Protein AF-A0A0R1WQQ3-F1 (afdb_monomer)

Nearest PDB structures (foldseek):
  3f4m-assembly1_A  TM=4.334E-01  e=6.818E+00  Homo sapiens

Sequence (126 aa):
MQAAFLTNIWILGILTIMFGNTTVDLNLFWRIIGISVLFAVTFGLIYPYVWNYGTWMAPINIMVTTVANILCGFGAVYLLSKLMFNLIRPYWWEIILADLILHVLMFYIYRNYENKQLVKKLNQLK

Secondary structure (DSSP, 8-state):
-HHHHHHHHHHHHHHHHHHTT----HHHHHHHHHHHHHHHHIIIIIHHIIIII--S-HHHHHHHHHHHHHHHHHHHHHHH-HHHHHHHGGGHHHHHHHHHHHHHHHHHHHHHHHHHHHHHHHHH--

Radius of gyration: 18.42 Å; Cα contacts (8 Å, |Δi|>4): 78; chains: 1; bounding box: 46×24×57 Å

pLDDT: mean 92.85, std 5.53, range [55.84, 97.5]

Solvent-accessible surface area (backbone atoms only — not comparable to full-atom values): 6862 Å² total; per-residue (Å²): 102,69,51,22,54,53,43,44,53,52,52,52,50,52,48,41,74,74,52,58,90,60,90,74,64,73,66,54,54,57,29,48,51,52,36,14,50,42,46,17,45,41,65,58,42,50,46,53,40,46,74,76,69,45,85,67,58,68,71,57,44,46,53,52,51,44,52,49,48,51,51,39,51,54,51,35,39,44,52,72,33,60,68,58,32,65,68,49,53,84,48,48,65,60,51,51,51,54,48,47,53,49,50,54,52,52,48,55,54,51,53,54,52,52,51,53,53,50,53,53,54,57,62,72,76,107

Foldseek 3Di:
DVQLVVQLVVVVVVCCVVPPPDDDDPLLVVLSSVLSVLRCCLVVPLLCCLPPVNPDDLVVSLVSSLVSVLCSVLSSCVSNDPVVSVVCVVVSVVSSVVSSVVSVVVVVVVVVVVVVVVVVVVVVVD

Mean predicted aligned error: 4.61 Å

Structure (mmCIF, N/CA/C/O backbone):
data_AF-A0A0R1WQQ3-F1
#
_entry.id   AF-A0A0R1WQQ3-F1
#
loop_
_atom_site.group_PDB
_atom_site.id
_atom_site.type_symbol
_atom_site.label_atom_id
_atom_site.label_alt_id
_atom_site.label_comp_id
_atom_site.label_asym_id
_atom_site.label_entity_id
_atom_site.label_seq_id
_atom_site.pdbx_PDB_ins_code
_atom_site.Cartn_x
_atom_site.Cartn_y
_atom_site.Cartn_z
_atom_site.occupancy
_atom_site.B_iso_or_equiv
_atom_site.auth_seq_id
_atom_site.auth_comp_id
_atom_site.auth_asym_id
_atom_site.auth_atom_id
_atom_site.pdbx_PDB_model_num
ATOM 1 N N . MET A 1 1 ? 2.931 13.048 6.417 1.00 60.31 1 MET A N 1
ATOM 2 C CA . MET A 1 1 ? 4.378 13.168 6.106 1.00 60.31 1 MET A CA 1
ATOM 3 C C . MET A 1 1 ? 5.189 11.941 6.515 1.00 60.31 1 MET A C 1
ATOM 5 O O . MET A 1 1 ? 5.938 11.459 5.680 1.00 60.31 1 MET A O 1
ATOM 9 N N . GLN A 1 2 ? 5.022 11.393 7.728 1.00 84.62 2 GLN A N 1
ATOM 10 C CA . GLN A 1 2 ? 5.759 10.188 8.160 1.00 84.62 2 GLN A CA 1
ATOM 11 C C . GLN A 1 2 ? 5.557 8.981 7.224 1.00 84.62 2 GLN A C 1
ATOM 13 O O . GLN A 1 2 ? 6.531 8.339 6.851 1.00 84.62 2 GLN A O 1
ATOM 18 N N . ALA A 1 3 ? 4.321 8.734 6.768 1.00 83.56 3 ALA A N 1
ATOM 19 C CA . ALA A 1 3 ? 4.024 7.655 5.822 1.00 83.56 3 ALA A CA 1
ATOM 20 C C . ALA A 1 3 ? 4.821 7.773 4.506 1.00 83.56 3 ALA A C 1
ATOM 22 O O . ALA A 1 3 ? 5.464 6.812 4.116 1.00 83.56 3 ALA A O 1
ATOM 23 N N . ALA A 1 4 ? 4.877 8.957 3.877 1.00 83.94 4 ALA A N 1
ATOM 24 C CA . ALA A 1 4 ? 5.682 9.174 2.663 1.00 83.94 4 ALA A CA 1
ATOM 25 C C . ALA A 1 4 ? 7.170 8.884 2.894 1.00 83.94 4 ALA A C 1
ATOM 27 O O . ALA A 1 4 ? 7.824 8.272 2.056 1.00 83.94 4 ALA A O 1
ATOM 28 N N . PHE A 1 5 ? 7.713 9.338 4.024 1.00 88.00 5 PHE A N 1
ATOM 29 C CA . PHE A 1 5 ? 9.120 9.124 4.345 1.00 88.00 5 PHE A CA 1
ATOM 30 C C . PHE A 1 5 ? 9.442 7.635 4.529 1.00 88.00 5 PHE A C 1
ATOM 32 O O . PHE A 1 5 ? 10.398 7.136 3.938 1.00 88.00 5 PHE A O 1
ATOM 39 N N . LEU A 1 6 ? 8.602 6.913 5.276 1.00 91.31 6 LEU A N 1
ATOM 40 C CA . LEU A 1 6 ? 8.730 5.465 5.454 1.00 91.31 6 LEU A CA 1
ATOM 41 C C . LEU A 1 6 ? 8.596 4.717 4.123 1.00 91.31 6 LEU A C 1
ATOM 43 O O . LEU A 1 6 ? 9.393 3.825 3.848 1.00 91.31 6 LEU A O 1
ATOM 47 N N . THR A 1 7 ? 7.647 5.112 3.271 1.00 89.62 7 THR A N 1
ATOM 48 C CA . THR A 1 7 ? 7.482 4.529 1.933 1.00 89.62 7 THR A CA 1
ATOM 49 C C . THR A 1 7 ? 8.715 4.758 1.058 1.00 89.62 7 THR A C 1
ATOM 51 O O . THR A 1 7 ? 9.168 3.818 0.409 1.00 89.62 7 THR A O 1
ATOM 54 N N . ASN A 1 8 ? 9.313 5.954 1.082 1.00 89.56 8 ASN A N 1
ATOM 55 C CA . ASN A 1 8 ? 10.563 6.227 0.366 1.00 89.56 8 ASN A CA 1
ATOM 56 C C . ASN A 1 8 ? 11.691 5.297 0.826 1.00 89.56 8 ASN A C 1
ATOM 58 O O . ASN A 1 8 ? 12.335 4.669 -0.012 1.00 89.56 8 ASN A O 1
ATOM 62 N N . ILE A 1 9 ? 11.913 5.181 2.142 1.00 92.31 9 ILE A N 1
ATOM 63 C CA . ILE A 1 9 ? 12.946 4.290 2.696 1.00 92.31 9 ILE A CA 1
ATOM 64 C C . ILE A 1 9 ? 12.688 2.845 2.272 1.00 92.31 9 ILE A C 1
ATOM 66 O O . ILE A 1 9 ? 13.604 2.159 1.825 1.00 92.31 9 ILE A O 1
ATOM 70 N N . TRP A 1 10 ? 11.440 2.393 2.380 1.00 92.50 10 TRP A N 1
ATOM 71 C CA . TRP A 1 10 ? 11.048 1.032 2.036 1.00 92.50 10 TRP A CA 1
ATOM 72 C C . TRP A 1 10 ? 11.319 0.702 0.565 1.00 92.50 10 TRP A C 1
ATOM 74 O O . TRP A 1 10 ? 11.963 -0.303 0.263 1.00 92.50 10 TRP A O 1
ATOM 84 N N . ILE A 1 11 ? 10.885 1.569 -0.354 1.00 90.69 11 ILE A N 1
ATOM 85 C CA . ILE A 1 11 ? 11.072 1.356 -1.795 1.00 90.69 11 ILE A CA 1
ATOM 86 C C . ILE A 1 11 ? 12.555 1.404 -2.158 1.00 90.69 11 ILE A C 1
ATOM 88 O O . ILE A 1 11 ? 13.027 0.526 -2.877 1.00 90.69 11 ILE A O 1
ATOM 92 N N . LEU A 1 12 ? 13.304 2.383 -1.641 1.00 91.69 12 LEU A N 1
ATOM 93 C CA . LEU A 1 12 ? 14.748 2.459 -1.873 1.00 91.69 12 LEU A CA 1
ATOM 94 C C . LEU A 1 12 ? 15.467 1.214 -1.340 1.00 91.69 12 LEU A C 1
ATOM 96 O O . LEU A 1 12 ? 16.345 0.687 -2.022 1.00 91.69 12 LEU A O 1
ATOM 100 N N . GLY A 1 13 ? 15.062 0.701 -0.175 1.00 91.69 13 GLY A N 1
ATOM 101 C CA . GLY A 1 13 ? 15.585 -0.540 0.395 1.00 91.69 13 GLY A CA 1
ATOM 102 C C . GLY A 1 13 ? 15.368 -1.744 -0.522 1.00 91.69 13 GLY A C 1
ATOM 103 O O . GLY A 1 13 ? 16.324 -2.448 -0.842 1.00 91.69 13 GLY A O 1
ATOM 104 N N . ILE A 1 14 ? 14.140 -1.939 -1.017 1.00 90.75 14 ILE A N 1
ATOM 105 C CA . ILE A 1 14 ? 13.827 -3.016 -1.973 1.00 90.75 14 ILE A CA 1
ATOM 106 C C . ILE A 1 14 ? 14.660 -2.874 -3.249 1.00 90.75 14 ILE A C 1
ATOM 108 O O . ILE A 1 14 ? 15.254 -3.850 -3.704 1.00 90.75 14 ILE A O 1
ATOM 112 N N . LEU A 1 15 ? 14.724 -1.669 -3.822 1.00 90.38 15 LEU A N 1
ATOM 113 C CA . LEU A 1 15 ? 15.476 -1.430 -5.054 1.00 90.38 15 LEU A CA 1
ATOM 114 C C . LEU A 1 15 ? 16.972 -1.690 -4.863 1.00 90.38 15 LEU A C 1
ATOM 116 O O . LEU A 1 15 ? 17.598 -2.284 -5.735 1.00 90.38 15 LEU A O 1
ATOM 120 N N . THR A 1 16 ? 17.524 -1.319 -3.709 1.00 91.50 16 THR A N 1
ATOM 121 C CA . THR A 1 16 ? 18.931 -1.570 -3.372 1.00 91.50 16 THR A CA 1
ATOM 122 C C . THR A 1 16 ? 19.213 -3.069 -3.274 1.00 91.50 16 THR A C 1
ATOM 124 O O . THR A 1 16 ? 20.196 -3.543 -3.833 1.00 91.50 16 THR A O 1
ATOM 127 N N . ILE A 1 17 ? 18.332 -3.838 -2.626 1.00 93.06 17 ILE A N 1
ATOM 128 C CA . ILE A 1 17 ? 18.475 -5.299 -2.516 1.00 93.06 17 ILE A CA 1
ATOM 129 C C . ILE A 1 17 ? 18.351 -5.974 -3.890 1.00 93.06 17 ILE A C 1
ATOM 131 O O . ILE A 1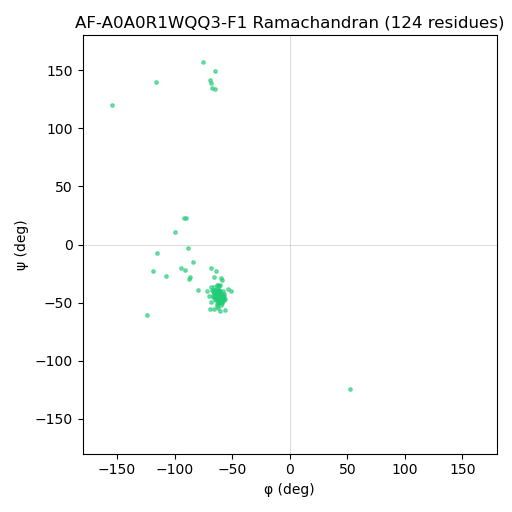 17 ? 19.085 -6.914 -4.183 1.00 93.06 17 ILE A O 1
ATOM 135 N N . MET A 1 18 ? 17.429 -5.505 -4.733 1.00 88.25 18 MET A N 1
ATOM 136 C CA . MET A 1 18 ? 17.129 -6.133 -6.024 1.00 88.25 18 MET A CA 1
ATOM 137 C C . MET A 1 18 ? 18.138 -5.785 -7.122 1.00 88.25 18 MET A C 1
ATOM 139 O O . MET A 1 18 ? 18.461 -6.642 -7.941 1.00 88.25 18 MET A O 1
ATOM 143 N N . PHE A 1 19 ? 18.610 -4.537 -7.164 1.00 85.94 19 PHE A N 1
ATOM 144 C CA . PHE A 1 19 ? 19.414 -4.005 -8.271 1.00 85.94 19 PHE A CA 1
ATOM 145 C C . PHE A 1 19 ? 20.844 -3.625 -7.868 1.00 85.94 19 PHE A C 1
ATOM 147 O O . PHE A 1 19 ? 21.656 -3.321 -8.746 1.00 85.94 19 PHE A O 1
ATOM 154 N N . GLY A 1 20 ? 21.182 -3.656 -6.575 1.00 85.81 20 GLY A N 1
ATOM 155 C CA . GLY A 1 20 ? 22.529 -3.382 -6.076 1.00 85.81 20 GLY A CA 1
ATOM 156 C C . GLY A 1 20 ? 23.085 -2.049 -6.583 1.00 85.81 20 GLY A C 1
ATOM 157 O O . GLY A 1 20 ? 22.455 -1.006 -6.435 1.00 85.81 20 GLY A O 1
ATOM 158 N N . ASN A 1 21 ? 24.255 -2.099 -7.226 1.00 84.56 21 ASN A N 1
ATOM 159 C CA . ASN A 1 21 ? 24.989 -0.925 -7.719 1.00 84.56 21 ASN A CA 1
ATOM 160 C C . ASN A 1 21 ? 24.620 -0.509 -9.156 1.00 84.56 21 ASN A C 1
ATOM 162 O O . ASN A 1 21 ? 25.423 0.120 -9.847 1.00 84.56 21 ASN A O 1
ATOM 166 N N . THR A 1 22 ? 23.435 -0.880 -9.642 1.00 86.56 22 THR A N 1
ATOM 167 C CA . THR A 1 22 ? 22.996 -0.501 -10.992 1.00 86.56 22 THR A CA 1
ATOM 168 C C . THR A 1 22 ? 22.731 1.005 -11.069 1.00 86.56 22 THR A C 1
ATOM 170 O O . THR A 1 22 ? 22.146 1.595 -10.160 1.00 86.56 22 THR A O 1
ATOM 173 N N . THR A 1 23 ? 23.142 1.645 -12.166 1.00 86.44 23 THR A N 1
ATOM 174 C CA . THR A 1 23 ? 22.853 3.061 -12.408 1.00 86.44 23 THR A CA 1
ATOM 175 C C . THR A 1 23 ? 21.355 3.271 -12.629 1.00 86.44 23 THR A C 1
ATOM 177 O O . THR A 1 23 ? 20.701 2.523 -13.355 1.00 86.44 23 THR A O 1
ATOM 180 N N . VAL A 1 24 ? 20.797 4.299 -11.990 1.00 85.06 24 VAL A N 1
ATOM 181 C CA . VAL A 1 24 ? 19.364 4.614 -12.050 1.00 85.06 24 VAL A CA 1
ATOM 182 C C . VAL A 1 24 ? 19.129 5.964 -12.712 1.00 85.06 24 VAL A C 1
ATOM 184 O O . VAL A 1 24 ? 19.858 6.925 -12.474 1.00 85.06 24 VAL A O 1
ATOM 187 N N . ASP A 1 25 ? 18.087 6.035 -13.537 1.00 89.12 25 ASP A N 1
ATOM 188 C CA . ASP A 1 25 ? 17.629 7.285 -14.140 1.00 89.12 25 ASP A CA 1
ATOM 189 C C . ASP A 1 25 ? 17.02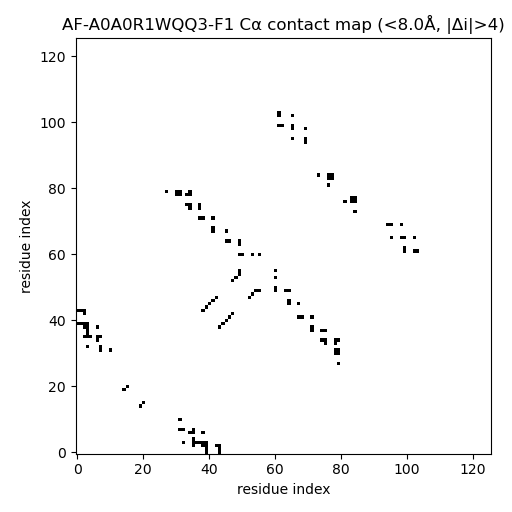2 8.212 -13.074 1.00 89.12 25 ASP A C 1
ATOM 191 O O . ASP A 1 25 ? 16.283 7.766 -12.192 1.00 89.12 25 ASP A O 1
ATOM 195 N N . LEU A 1 26 ? 17.265 9.519 -13.186 1.00 89.44 26 LEU A N 1
ATOM 196 C CA . LEU A 1 26 ? 16.721 10.514 -12.262 1.00 89.44 26 LEU A CA 1
ATOM 197 C C . LEU A 1 26 ? 15.185 10.519 -12.249 1.00 89.44 26 LEU A C 1
ATOM 199 O O . LEU A 1 26 ? 14.578 10.776 -11.207 1.00 89.44 26 LEU A O 1
ATOM 203 N N . ASN A 1 27 ? 14.534 10.157 -13.361 1.00 92.56 27 ASN A N 1
ATOM 204 C CA . ASN A 1 27 ? 13.072 10.038 -13.391 1.00 92.56 27 ASN A CA 1
ATOM 205 C C . ASN A 1 27 ? 12.536 8.941 -12.463 1.00 92.56 27 ASN A C 1
ATOM 207 O O . ASN A 1 27 ? 11.371 9.008 -12.057 1.00 92.56 27 ASN A O 1
ATOM 211 N N . LEU A 1 28 ? 13.350 7.943 -12.102 1.00 91.25 28 LEU A N 1
ATOM 212 C CA . LEU A 1 28 ? 12.955 6.937 -11.119 1.00 91.25 28 LEU A CA 1
ATOM 213 C C . LEU A 1 28 ? 12.669 7.590 -9.763 1.00 91.25 28 LEU A C 1
ATOM 215 O O . LEU A 1 28 ? 11.671 7.253 -9.131 1.00 91.25 28 LEU A O 1
ATOM 219 N N . PHE A 1 29 ? 13.468 8.574 -9.347 1.00 91.50 29 PHE A N 1
ATOM 220 C CA . PHE A 1 29 ? 13.243 9.281 -8.085 1.00 91.50 29 PHE A CA 1
ATOM 221 C C . PHE A 1 29 ? 11.919 10.044 -8.089 1.00 91.50 29 PHE A C 1
ATOM 223 O O . PHE A 1 29 ? 11.171 9.962 -7.118 1.00 91.50 29 PHE A O 1
ATOM 230 N N . TRP A 1 30 ? 11.565 10.707 -9.195 1.00 94.94 30 TRP A N 1
ATOM 231 C CA . TRP A 1 30 ? 10.259 11.365 -9.326 1.00 94.94 30 TRP A CA 1
ATOM 232 C C . TRP A 1 30 ? 9.093 10.381 -9.232 1.00 94.94 30 TRP A C 1
ATOM 234 O O . TRP A 1 30 ? 8.086 10.672 -8.584 1.00 94.94 30 TRP A O 1
ATOM 244 N N . ARG A 1 31 ? 9.239 9.186 -9.817 1.00 95.38 31 ARG A N 1
ATOM 245 C CA . ARG A 1 31 ? 8.242 8.113 -9.689 1.00 95.38 31 ARG A CA 1
ATOM 246 C C . ARG A 1 31 ? 8.122 7.637 -8.242 1.00 95.38 31 ARG A C 1
ATOM 248 O O . ARG A 1 31 ? 7.003 7.524 -7.753 1.00 95.38 31 ARG A O 1
ATOM 255 N N . ILE A 1 32 ? 9.241 7.424 -7.547 1.00 94.81 32 ILE A N 1
ATOM 256 C CA . ILE A 1 32 ? 9.263 7.018 -6.131 1.00 94.81 32 ILE A CA 1
ATOM 257 C C . ILE A 1 32 ? 8.611 8.084 -5.241 1.00 94.81 32 ILE A C 1
ATOM 259 O O . ILE A 1 32 ? 7.768 7.749 -4.413 1.00 94.81 32 ILE A O 1
ATOM 263 N N . ILE A 1 33 ? 8.916 9.367 -5.457 1.00 94.88 33 ILE A N 1
ATOM 264 C CA . ILE A 1 33 ? 8.253 10.477 -4.756 1.00 94.88 33 ILE A CA 1
ATOM 265 C C . ILE A 1 33 ? 6.739 10.429 -4.995 1.00 94.88 33 ILE A C 1
ATOM 267 O O . ILE A 1 33 ? 5.972 10.527 -4.038 1.00 94.88 33 ILE A O 1
ATOM 271 N N . GLY A 1 34 ? 6.301 10.222 -6.241 1.00 96.00 34 GLY A N 1
ATOM 272 C CA . GLY A 1 34 ? 4.884 10.065 -6.572 1.00 96.00 34 GLY A CA 1
ATOM 273 C C . GLY A 1 34 ? 4.221 8.909 -5.816 1.00 96.00 34 GLY A C 1
ATOM 274 O O . GLY A 1 34 ? 3.143 9.086 -5.249 1.00 96.00 34 GLY A O 1
ATOM 275 N N . ILE A 1 35 ? 4.887 7.753 -5.729 1.00 96.62 35 ILE A N 1
ATOM 276 C CA . ILE A 1 35 ? 4.406 6.604 -4.946 1.00 96.62 35 ILE A CA 1
ATOM 277 C C . ILE A 1 35 ? 4.287 6.976 -3.464 1.00 96.62 35 ILE A C 1
ATOM 279 O O . ILE A 1 35 ? 3.258 6.731 -2.836 1.00 96.62 35 ILE A O 1
ATOM 283 N N . SER A 1 36 ? 5.303 7.619 -2.902 1.00 95.69 36 SER A N 1
ATOM 284 C CA . SER A 1 36 ? 5.305 8.029 -1.498 1.00 95.69 36 SER A CA 1
ATOM 285 C C . SER A 1 36 ? 4.209 9.042 -1.174 1.00 95.69 36 SER A C 1
ATOM 287 O O . SER A 1 36 ? 3.612 8.977 -0.098 1.00 95.69 36 SER A O 1
ATOM 289 N N . VAL A 1 37 ? 3.881 9.939 -2.108 1.00 95.88 37 VAL A N 1
ATOM 290 C CA . VAL A 1 37 ? 2.722 10.835 -1.985 1.00 95.88 37 VAL A CA 1
ATOM 291 C C . VAL A 1 37 ? 1.412 10.043 -1.996 1.00 95.88 37 VAL A C 1
ATOM 293 O O . VAL A 1 37 ? 0.580 10.279 -1.121 1.00 95.88 37 VAL A O 1
ATOM 296 N N . LEU A 1 38 ? 1.237 9.071 -2.903 1.00 96.88 38 LEU A N 1
ATOM 297 C CA . LEU A 1 38 ? 0.043 8.209 -2.924 1.00 96.88 38 LEU A CA 1
ATOM 298 C C . LEU A 1 38 ? -0.158 7.482 -1.587 1.00 96.88 38 LEU A C 1
ATOM 300 O O . LEU A 1 38 ? -1.260 7.497 -1.032 1.00 96.88 38 LEU A O 1
ATOM 304 N N . PHE A 1 39 ? 0.911 6.912 -1.029 1.00 96.00 39 PHE A N 1
ATOM 305 C CA . PHE A 1 39 ? 0.864 6.251 0.276 1.00 96.00 39 PHE A CA 1
ATOM 306 C C . PHE A 1 39 ? 0.571 7.237 1.409 1.00 96.00 39 PHE A C 1
ATOM 308 O O . PHE A 1 39 ? -0.229 6.938 2.295 1.00 96.00 39 PHE A O 1
ATOM 315 N N . ALA A 1 40 ? 1.168 8.430 1.391 1.00 95.56 40 ALA A N 1
ATOM 316 C CA . ALA A 1 40 ? 0.897 9.438 2.409 1.00 95.56 40 ALA A CA 1
ATOM 317 C C . ALA A 1 40 ? -0.537 9.958 2.375 1.00 95.56 40 ALA A C 1
ATOM 319 O O . ALA A 1 40 ? -1.103 10.206 3.437 1.00 95.56 40 ALA A O 1
ATOM 320 N N . VAL A 1 41 ? -1.130 10.110 1.194 1.00 96.62 41 VAL A N 1
ATOM 321 C CA . VAL A 1 41 ? -2.541 10.480 1.075 1.00 96.62 41 VAL A CA 1
ATOM 322 C C . VAL A 1 41 ? -3.418 9.333 1.570 1.00 96.62 41 VAL A C 1
ATOM 324 O O . VAL A 1 41 ? -4.269 9.537 2.432 1.00 96.62 41 VAL A O 1
ATOM 327 N N . THR A 1 42 ? -3.170 8.113 1.104 1.00 96.50 42 THR A N 1
ATOM 328 C CA . THR A 1 42 ? -4.014 6.957 1.434 1.00 96.50 42 THR A CA 1
ATOM 329 C C . THR A 1 42 ? -3.945 6.612 2.921 1.00 96.50 42 THR A C 1
ATOM 331 O O . THR A 1 42 ? -4.961 6.632 3.612 1.00 96.50 42 THR A O 1
ATOM 334 N N . PHE A 1 43 ? -2.749 6.380 3.456 1.00 94.00 43 PHE A N 1
ATOM 335 C CA . PHE A 1 43 ? -2.569 5.928 4.838 1.00 94.00 43 PHE A CA 1
ATOM 336 C C . PHE A 1 43 ? -2.402 7.065 5.846 1.00 94.00 43 PHE A C 1
ATOM 338 O O . PHE A 1 43 ? -2.637 6.870 7.033 1.00 94.00 43 PHE A O 1
ATOM 345 N N . GLY A 1 44 ? -1.988 8.251 5.400 1.00 94.19 44 GLY A N 1
ATOM 346 C CA . GLY A 1 44 ? -1.798 9.407 6.276 1.00 94.19 44 GLY A CA 1
ATOM 347 C C . GLY A 1 44 ? -2.999 10.348 6.354 1.00 94.19 44 GLY A C 1
ATOM 348 O O . GLY A 1 44 ? -3.079 11.104 7.318 1.00 94.19 44 GLY A O 1
ATOM 349 N N . LEU A 1 45 ? -3.917 10.317 5.379 1.00 95.06 45 LEU A N 1
ATOM 350 C CA . LEU A 1 45 ? -5.109 11.174 5.362 1.00 95.06 45 LEU A CA 1
ATOM 351 C C . LEU A 1 45 ? -6.398 10.360 5.267 1.00 95.06 45 LEU A C 1
ATOM 353 O O . LEU A 1 45 ? -7.210 10.424 6.187 1.00 95.06 45 LEU A O 1
ATOM 357 N N . ILE A 1 46 ? -6.578 9.577 4.196 1.00 96.00 46 ILE A N 1
ATOM 358 C CA . ILE A 1 46 ? -7.847 8.884 3.919 1.00 96.00 46 ILE A CA 1
ATOM 359 C C . ILE A 1 46 ? -8.171 7.889 5.033 1.00 96.00 46 ILE A C 1
ATOM 361 O O . ILE A 1 46 ? -9.234 7.981 5.637 1.00 96.00 46 ILE A O 1
ATOM 365 N N . TYR A 1 47 ? -7.258 6.971 5.348 1.00 94.06 47 TYR A N 1
ATOM 366 C CA . TYR A 1 47 ? -7.497 5.959 6.378 1.00 94.06 47 TYR A CA 1
ATOM 367 C C . TYR A 1 47 ? -7.779 6.576 7.760 1.00 94.06 47 TYR A C 1
ATOM 369 O O . TYR A 1 47 ? -8.815 6.243 8.336 1.00 94.06 47 TYR A O 1
ATOM 377 N N . PRO A 1 48 ? -6.942 7.491 8.297 1.00 94.81 48 PRO A N 1
ATOM 378 C CA . PRO A 1 48 ? -7.233 8.146 9.569 1.00 94.81 48 PRO A CA 1
ATOM 379 C C . PRO A 1 48 ? -8.561 8.897 9.561 1.00 94.81 48 PRO A C 1
ATOM 381 O O . PRO A 1 48 ? -9.289 8.829 10.547 1.00 94.81 48 PRO A O 1
ATOM 384 N N . TYR A 1 49 ? -8.894 9.582 8.463 1.00 95.38 49 TYR A N 1
ATOM 385 C CA . TYR A 1 49 ? -10.181 10.254 8.320 1.00 95.38 49 TYR A CA 1
ATOM 386 C C . TYR A 1 49 ? -11.338 9.259 8.416 1.00 95.38 49 TYR A C 1
ATOM 388 O O . TYR A 1 49 ? -12.171 9.390 9.306 1.00 95.38 49 TYR A O 1
ATOM 396 N N . VAL A 1 50 ? -11.355 8.236 7.560 1.00 95.31 50 VAL A N 1
ATOM 397 C CA . VAL A 1 50 ? -12.448 7.255 7.475 1.00 95.31 50 VAL A CA 1
ATOM 398 C C . VAL A 1 50 ? -12.662 6.526 8.803 1.00 95.31 50 VAL A C 1
ATOM 400 O O . VAL A 1 50 ? -13.802 6.365 9.230 1.00 95.31 50 VAL A O 1
ATOM 403 N N . TRP A 1 51 ? -11.583 6.110 9.472 1.00 92.00 51 TRP A N 1
ATOM 404 C CA . TRP A 1 51 ? -11.682 5.270 10.668 1.00 92.00 51 TRP A CA 1
ATOM 405 C C . TRP A 1 51 ? -11.837 6.039 11.983 1.00 92.00 51 TRP A C 1
ATOM 407 O O . TRP A 1 51 ? -12.473 5.512 12.892 1.00 92.00 51 TRP A O 1
ATOM 417 N N . ASN A 1 52 ? -11.296 7.258 12.099 1.00 90.94 52 ASN A N 1
ATOM 418 C CA . ASN A 1 52 ? -11.321 8.007 13.365 1.00 90.94 52 ASN A CA 1
ATOM 419 C C . ASN A 1 52 ? -12.291 9.192 13.367 1.00 90.94 52 ASN A C 1
ATOM 421 O O . ASN A 1 52 ? -12.747 9.599 14.433 1.00 90.94 52 ASN A O 1
ATOM 425 N N . TYR A 1 53 ? -12.580 9.769 12.200 1.00 92.00 53 TYR A N 1
ATOM 426 C CA . TYR A 1 53 ? -13.399 10.982 12.077 1.00 92.00 53 TYR A CA 1
ATOM 427 C C . TYR A 1 53 ? -14.674 10.756 11.257 1.00 92.00 53 TYR A C 1
ATOM 429 O O . TYR A 1 53 ? -15.645 11.495 11.412 1.00 92.00 53 TYR A O 1
ATOM 437 N N . GLY A 1 54 ? -14.686 9.741 10.392 1.00 88.81 54 GLY A N 1
ATOM 438 C CA . GLY A 1 54 ? -15.840 9.346 9.603 1.00 88.81 54 GLY A CA 1
ATOM 439 C C . GLY A 1 54 ? -16.969 8.832 10.491 1.00 88.81 54 GLY A C 1
ATOM 440 O O . GLY A 1 54 ? -16.761 8.012 11.382 1.00 88.81 54 GLY A O 1
ATOM 441 N N . THR A 1 55 ? -18.187 9.296 10.225 1.00 92.50 55 THR A N 1
ATOM 442 C CA . THR A 1 55 ? -19.405 8.884 10.944 1.00 92.50 55 THR A CA 1
ATOM 443 C C . THR A 1 55 ? -20.213 7.830 10.185 1.00 92.50 55 THR A C 1
ATOM 445 O O . THR A 1 55 ? -21.356 7.540 10.537 1.00 92.50 55 THR A O 1
ATOM 448 N N . TRP A 1 56 ? -19.643 7.255 9.123 1.00 93.81 56 TRP A N 1
ATOM 449 C CA . TRP A 1 56 ? -20.312 6.246 8.311 1.00 93.81 56 TRP A CA 1
ATOM 450 C C . TRP A 1 56 ? -20.355 4.881 9.003 1.00 93.81 56 TRP A C 1
ATOM 452 O O . TRP A 1 56 ? -19.546 4.548 9.869 1.00 93.81 56 TRP A O 1
ATOM 462 N N . MET A 1 57 ? -21.312 4.054 8.583 1.00 93.12 57 MET A N 1
ATOM 463 C CA . MET A 1 57 ? -21.387 2.661 9.016 1.00 93.12 57 MET A CA 1
ATOM 464 C C . MET A 1 57 ? -20.181 1.855 8.510 1.00 93.12 57 MET A C 1
ATOM 466 O O . MET A 1 57 ? -19.668 2.092 7.416 1.00 93.12 57 MET A O 1
ATOM 470 N N . ALA A 1 58 ? -19.773 0.845 9.281 1.00 91.56 58 ALA A N 1
ATOM 471 C CA . ALA A 1 58 ? -18.569 0.057 9.011 1.00 91.56 58 ALA A CA 1
ATOM 472 C C . ALA A 1 58 ? -18.459 -0.514 7.579 1.00 91.56 58 ALA A C 1
ATOM 474 O O . ALA A 1 58 ? -17.367 -0.437 7.019 1.00 91.56 58 ALA A O 1
ATOM 475 N N . PRO A 1 59 ? -19.534 -1.017 6.932 1.00 94.06 59 PRO A N 1
ATOM 476 C CA . PRO A 1 59 ? -19.436 -1.488 5.548 1.00 94.06 59 PRO A CA 1
ATOM 477 C C . PRO A 1 59 ? -19.011 -0.397 4.557 1.00 94.06 59 PRO A C 1
ATOM 479 O O . 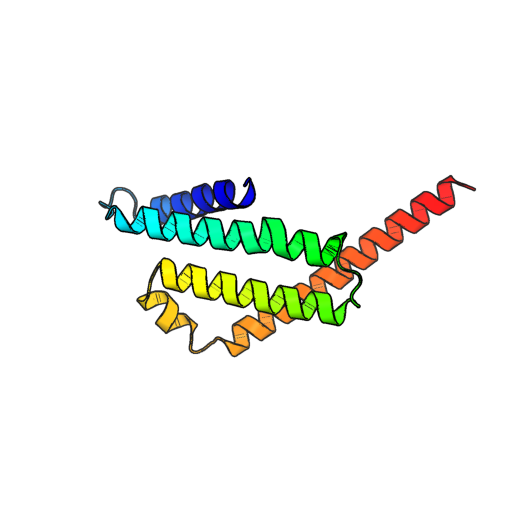PRO A 1 59 ? -18.266 -0.680 3.622 1.00 94.06 59 PRO A O 1
ATOM 482 N N . ILE A 1 60 ? -19.436 0.852 4.781 1.00 94.69 60 ILE A N 1
ATOM 483 C CA . ILE A 1 60 ? -19.044 1.994 3.944 1.00 94.69 60 ILE A CA 1
ATOM 484 C C . ILE A 1 60 ? -17.568 2.319 4.173 1.00 94.69 60 ILE A C 1
ATOM 486 O O . ILE A 1 60 ? -16.831 2.483 3.205 1.00 94.69 60 ILE A O 1
ATOM 490 N N . ASN A 1 61 ? -17.114 2.342 5.431 1.00 95.50 61 ASN A N 1
ATOM 491 C CA . ASN A 1 61 ? -15.700 2.562 5.748 1.00 95.50 61 ASN A CA 1
ATOM 492 C C . ASN A 1 61 ? -14.806 1.526 5.065 1.00 95.50 61 ASN A C 1
ATOM 494 O O . ASN A 1 61 ? -13.840 1.900 4.400 1.00 95.50 61 ASN A O 1
ATOM 498 N N . ILE A 1 62 ? -15.171 0.244 5.174 1.00 95.50 62 ILE A N 1
ATOM 499 C CA . ILE A 1 62 ? -14.463 -0.860 4.520 1.00 95.50 62 ILE A CA 1
ATOM 500 C C . ILE A 1 62 ? -14.406 -0.609 3.013 1.00 95.50 62 ILE A C 1
ATOM 502 O O . ILE A 1 62 ? -13.309 -0.484 2.478 1.00 95.50 62 ILE A O 1
ATOM 506 N N . MET A 1 63 ? -15.553 -0.414 2.354 1.00 95.50 63 MET A N 1
ATOM 507 C CA . MET A 1 63 ? -15.615 -0.194 0.905 1.00 95.50 63 MET A CA 1
ATOM 508 C C . MET A 1 63 ? -14.754 0.995 0.448 1.00 95.50 63 MET A C 1
ATOM 510 O O . MET A 1 63 ? -13.983 0.861 -0.503 1.00 95.50 63 MET A O 1
ATOM 514 N N . VAL A 1 64 ? -14.841 2.143 1.128 1.00 95.44 64 VAL A N 1
ATOM 515 C CA . VAL A 1 64 ? -14.053 3.340 0.785 1.00 95.44 64 VAL A CA 1
ATOM 516 C C . VAL A 1 64 ? -12.558 3.073 0.948 1.00 95.44 64 VAL A C 1
ATOM 518 O O . VAL A 1 64 ? -11.774 3.431 0.067 1.00 95.44 64 VAL A O 1
ATOM 521 N N . THR A 1 65 ? -12.150 2.422 2.040 1.00 95.88 65 THR A N 1
ATOM 522 C CA . THR A 1 65 ? -10.734 2.102 2.261 1.00 95.88 65 THR A CA 1
ATOM 523 C C . THR A 1 65 ? -10.202 1.061 1.282 1.00 95.88 65 THR A C 1
ATOM 525 O O . THR A 1 65 ? -9.089 1.244 0.799 1.00 95.88 65 THR A O 1
ATOM 528 N N . THR A 1 66 ? -10.994 0.055 0.899 1.00 96.62 66 THR A N 1
ATOM 529 C CA . THR A 1 66 ? -10.648 -0.906 -0.160 1.00 96.62 66 THR A CA 1
ATOM 530 C C . THR A 1 66 ? -10.445 -0.193 -1.494 1.00 96.62 66 THR A C 1
ATOM 532 O O . THR A 1 66 ? -9.406 -0.350 -2.128 1.00 96.62 66 THR A O 1
ATOM 535 N N . VAL A 1 67 ? -11.372 0.676 -1.911 1.00 96.44 67 VAL A N 1
ATOM 536 C CA . VAL A 1 67 ? -11.222 1.427 -3.171 1.00 96.44 67 VAL A CA 1
ATOM 537 C C . VAL A 1 67 ? -9.979 2.319 -3.140 1.00 96.44 67 VAL A C 1
ATOM 539 O O . VAL A 1 67 ? -9.183 2.297 -4.080 1.00 96.44 67 VAL A O 1
ATOM 542 N N . ALA A 1 68 ? -9.775 3.075 -2.057 1.00 97.25 68 ALA A N 1
ATOM 543 C CA . ALA A 1 68 ? -8.601 3.932 -1.908 1.00 97.25 68 ALA A CA 1
ATOM 544 C C . ALA A 1 68 ? -7.294 3.125 -1.953 1.00 97.25 68 ALA A C 1
ATOM 546 O O . ALA A 1 68 ? -6.337 3.531 -2.615 1.00 97.25 68 ALA A O 1
ATOM 547 N N . ASN A 1 69 ? -7.264 1.965 -1.296 1.00 96.94 69 ASN A N 1
ATOM 548 C CA . ASN A 1 69 ? -6.097 1.096 -1.252 1.00 96.94 69 ASN A CA 1
ATOM 549 C C . ASN A 1 69 ? -5.769 0.495 -2.619 1.00 96.94 69 ASN A C 1
ATOM 551 O O . ASN A 1 69 ? -4.617 0.523 -3.045 1.00 96.94 69 ASN A O 1
ATOM 555 N N . ILE A 1 70 ? -6.784 0.031 -3.343 1.00 96.50 70 ILE A N 1
ATOM 556 C CA . ILE A 1 70 ? -6.634 -0.528 -4.687 1.00 96.50 70 ILE A CA 1
ATOM 557 C C . ILE A 1 70 ? -6.118 0.534 -5.660 1.00 96.50 70 ILE A C 1
ATOM 559 O O . ILE A 1 70 ? -5.160 0.280 -6.394 1.00 96.50 70 ILE A O 1
ATOM 563 N N . LEU A 1 71 ? -6.679 1.747 -5.625 1.00 97.00 71 LEU A N 1
ATOM 564 C CA . LEU A 1 71 ? -6.188 2.868 -6.433 1.00 97.00 71 LEU A CA 1
ATOM 565 C C . LEU A 1 71 ? -4.736 3.223 -6.088 1.00 97.00 71 LEU A C 1
ATOM 567 O O . LEU A 1 71 ? -3.923 3.427 -6.992 1.00 97.00 71 LEU A O 1
ATOM 571 N N . CYS A 1 72 ? -4.394 3.250 -4.799 1.00 97.44 72 CYS A N 1
ATOM 572 C CA . CYS A 1 72 ? -3.029 3.491 -4.340 1.00 97.44 72 CYS A CA 1
ATOM 573 C C . CYS A 1 72 ? -2.068 2.398 -4.824 1.00 97.44 72 CYS A C 1
ATOM 575 O O . CYS A 1 72 ? -1.017 2.715 -5.377 1.00 97.44 72 CYS A O 1
ATOM 577 N N . GLY A 1 73 ? -2.428 1.124 -4.664 1.00 96.31 73 GLY A N 1
ATOM 578 C CA . GLY A 1 73 ? -1.612 -0.023 -5.055 1.00 96.31 73 GLY A CA 1
ATOM 579 C C . GLY A 1 73 ? -1.367 -0.073 -6.561 1.00 96.31 73 GLY A C 1
ATOM 580 O O . GLY A 1 73 ? -0.216 -0.086 -7.003 1.00 96.31 73 GLY A O 1
ATOM 581 N N . PHE A 1 74 ? -2.428 -0.015 -7.36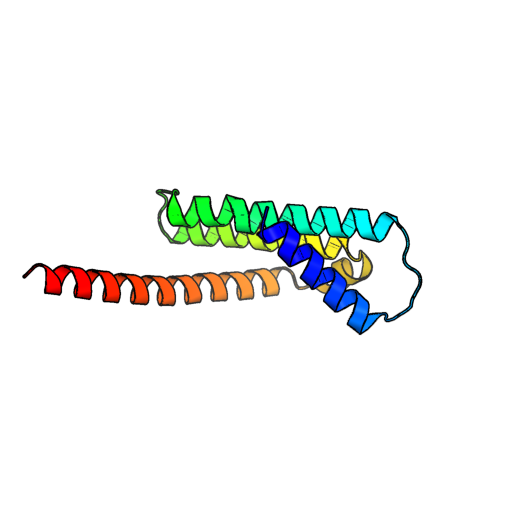9 1.00 97.25 74 PHE A N 1
ATOM 582 C CA . PHE A 1 74 ? -2.297 0.006 -8.828 1.00 97.25 74 PHE A CA 1
ATOM 583 C C . PHE A 1 74 ? -1.565 1.252 -9.328 1.00 97.25 74 PHE A C 1
ATOM 585 O O . PHE A 1 74 ? -0.700 1.136 -10.199 1.00 97.25 74 PHE A O 1
ATOM 592 N N . GLY A 1 75 ? -1.855 2.425 -8.758 1.00 97.50 75 GLY A N 1
ATOM 593 C CA . GLY A 1 75 ? -1.142 3.663 -9.067 1.00 97.50 75 GLY A CA 1
ATOM 594 C C . GLY A 1 75 ? 0.349 3.559 -8.749 1.00 97.50 75 GLY A C 1
ATOM 595 O O . GLY A 1 75 ? 1.184 3.947 -9.568 1.00 97.50 75 GLY A O 1
ATOM 596 N N . ALA A 1 76 ? 0.697 2.960 -7.609 1.00 96.88 76 ALA A N 1
ATOM 597 C CA . ALA A 1 76 ? 2.078 2.772 -7.198 1.00 96.88 76 ALA A CA 1
ATOM 598 C C . ALA A 1 76 ? 2.844 1.833 -8.138 1.00 96.88 76 ALA A C 1
ATOM 600 O O . ALA A 1 76 ? 3.927 2.185 -8.613 1.00 96.88 76 ALA A O 1
ATOM 601 N N . VAL A 1 77 ? 2.266 0.675 -8.474 1.00 96.38 77 VAL A N 1
ATOM 602 C CA . VAL A 1 77 ? 2.888 -0.263 -9.422 1.00 96.38 77 VAL A CA 1
ATOM 603 C C . VAL A 1 77 ? 3.013 0.369 -10.807 1.00 96.38 77 VAL A C 1
ATOM 605 O O . VAL A 1 77 ? 4.056 0.242 -11.445 1.00 96.38 77 VAL A O 1
ATOM 608 N N . TYR A 1 78 ? 1.998 1.105 -11.264 1.00 97.19 78 TYR A N 1
ATOM 609 C CA . TYR A 1 78 ? 2.034 1.806 -12.548 1.00 97.19 78 TYR A CA 1
ATOM 610 C C . TYR A 1 78 ? 3.139 2.867 -12.618 1.00 97.19 78 TYR A C 1
ATOM 612 O O . TYR A 1 78 ? 3.783 3.009 -13.666 1.00 97.19 78 TYR A O 1
ATOM 620 N N . LEU A 1 79 ? 3.354 3.624 -11.538 1.00 96.19 79 LEU 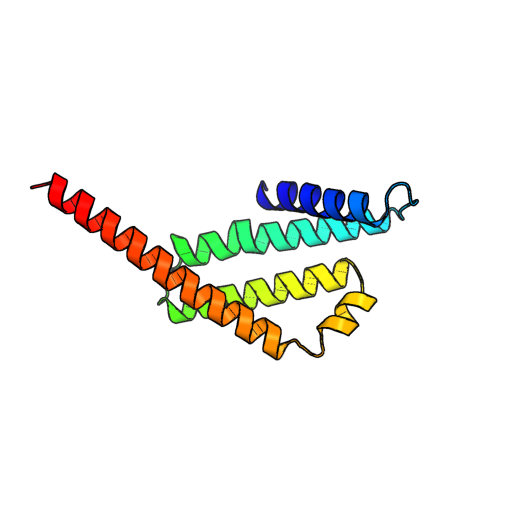A N 1
ATOM 621 C CA . LEU A 1 79 ? 4.446 4.595 -11.440 1.00 96.19 79 LEU A CA 1
ATOM 622 C C . LEU A 1 79 ? 5.808 3.902 -11.432 1.00 96.19 79 LEU A C 1
ATOM 624 O O . LEU A 1 79 ? 6.720 4.377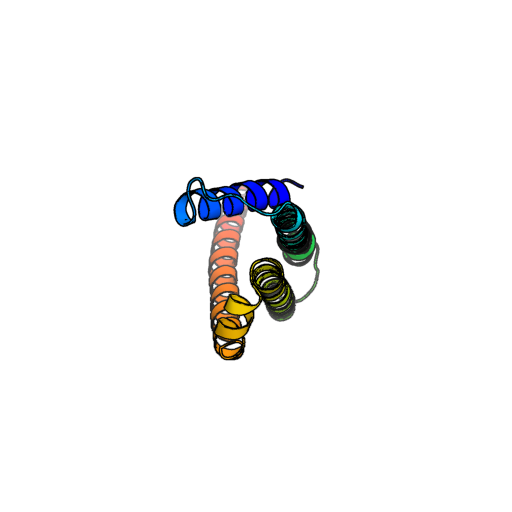 -12.105 1.00 96.19 79 LEU A O 1
ATOM 628 N N . LEU A 1 80 ? 5.932 2.775 -10.731 1.00 93.38 80 LEU A N 1
ATOM 629 C CA . LEU A 1 80 ? 7.182 2.029 -10.641 1.00 93.38 80 LEU A CA 1
ATOM 630 C C . LEU A 1 80 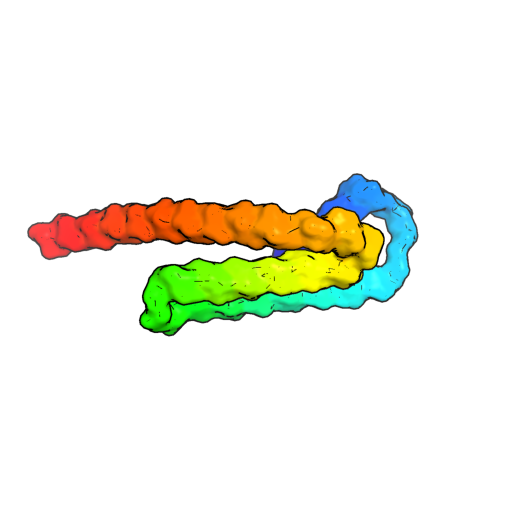? 7.552 1.365 -11.977 1.00 93.38 80 LEU A C 1
ATOM 632 O O . LEU A 1 80 ? 8.637 1.598 -12.511 1.00 93.38 80 LEU A O 1
ATOM 636 N N . SER A 1 81 ? 6.650 0.558 -12.540 1.00 92.50 81 SER A N 1
ATOM 637 C CA . SER A 1 81 ? 6.899 -0.219 -13.755 1.00 92.50 81 SER A CA 1
ATOM 638 C C . SER A 1 81 ? 5.614 -0.531 -14.522 1.00 92.50 81 SER A C 1
ATOM 640 O O . SER A 1 81 ? 4.730 -1.253 -14.059 1.00 92.50 81 SER A O 1
ATOM 642 N N . LYS A 1 82 ? 5.549 -0.056 -15.772 1.00 94.88 82 LYS A N 1
ATOM 643 C CA . LYS A 1 82 ? 4.458 -0.369 -16.712 1.00 94.88 82 LYS A CA 1
ATOM 644 C C . LYS A 1 82 ? 4.371 -1.861 -17.019 1.00 94.88 82 LYS A C 1
ATOM 646 O O . LYS A 1 82 ? 3.273 -2.384 -17.175 1.00 94.88 82 LYS A O 1
ATOM 651 N N . LEU A 1 83 ? 5.521 -2.534 -17.082 1.00 95.81 83 LEU A N 1
ATOM 652 C CA . LEU A 1 83 ? 5.587 -3.973 -17.303 1.00 95.81 83 LEU A CA 1
ATOM 653 C C . LEU A 1 83 ? 4.915 -4.717 -16.146 1.00 95.81 83 LEU A C 1
ATOM 655 O O . LEU A 1 83 ? 4.012 -5.512 -16.382 1.00 95.81 83 LEU A O 1
ATOM 659 N N . MET A 1 84 ? 5.292 -4.400 -14.903 1.00 94.06 84 MET A N 1
ATOM 660 C CA . MET A 1 84 ? 4.684 -5.023 -13.723 1.00 94.06 84 MET A CA 1
ATOM 661 C C . MET A 1 84 ? 3.192 -4.727 -13.636 1.00 94.06 84 MET A C 1
ATOM 663 O O . MET A 1 84 ? 2.409 -5.633 -13.374 1.00 94.06 84 MET A O 1
ATOM 667 N N . PHE A 1 85 ? 2.785 -3.489 -13.920 1.00 97.25 85 PHE A N 1
ATOM 668 C CA . PHE A 1 85 ? 1.373 -3.127 -13.952 1.00 97.25 85 PHE A CA 1
ATOM 669 C C . PHE A 1 85 ? 0.585 -3.983 -14.951 1.00 97.25 85 PHE A C 1
ATOM 671 O O . PHE A 1 85 ? -0.461 -4.523 -14.606 1.00 97.25 85 PHE A O 1
ATOM 678 N N . ASN A 1 86 ? 1.108 -4.167 -16.165 1.00 97.19 86 ASN A N 1
ATOM 679 C CA . ASN A 1 86 ? 0.465 -5.004 -17.176 1.00 97.19 86 ASN A CA 1
ATOM 680 C C . ASN A 1 86 ? 0.422 -6.490 -16.787 1.00 97.19 86 ASN A C 1
ATOM 682 O O . ASN A 1 86 ? -0.507 -7.175 -17.208 1.00 97.19 86 ASN A O 1
ATOM 686 N N . LEU A 1 87 ? 1.377 -6.970 -15.983 1.00 97.31 87 LEU A N 1
ATOM 687 C CA . LEU A 1 87 ? 1.378 -8.335 -15.446 1.00 97.31 87 LEU A CA 1
ATOM 688 C C . LEU A 1 87 ? 0.312 -8.539 -14.362 1.00 97.31 87 LEU A C 1
ATOM 690 O O . LEU A 1 87 ? -0.330 -9.585 -14.346 1.00 97.31 87 LEU A O 1
ATOM 694 N N . ILE A 1 88 ? 0.105 -7.560 -13.474 1.00 96.00 88 ILE A N 1
ATOM 695 C CA . ILE A 1 88 ? -0.855 -7.691 -12.362 1.00 96.00 88 ILE A CA 1
ATOM 696 C C . ILE A 1 88 ? -2.284 -7.296 -12.740 1.00 96.00 88 ILE A C 1
ATOM 698 O O . ILE A 1 88 ? -3.232 -7.813 -12.161 1.00 96.00 88 ILE A O 1
ATOM 702 N N . ARG A 1 89 ? -2.460 -6.392 -13.715 1.00 95.56 89 ARG A N 1
ATOM 703 C CA . ARG A 1 89 ? -3.770 -5.853 -14.114 1.00 95.56 89 ARG A CA 1
ATOM 704 C C . ARG A 1 89 ? -4.808 -6.930 -14.459 1.00 95.56 89 ARG A C 1
ATOM 706 O O . ARG A 1 89 ? -5.959 -6.705 -14.110 1.00 95.56 89 ARG A O 1
ATOM 713 N N . PRO A 1 90 ? -4.485 -8.060 -15.122 1.00 97.44 90 PRO A N 1
ATOM 714 C CA . PRO A 1 90 ? -5.468 -9.112 -15.382 1.00 97.44 90 PRO A CA 1
ATOM 715 C C . PRO A 1 90 ? -6.093 -9.693 -14.109 1.00 97.44 90 PRO A C 1
ATOM 717 O O . PRO A 1 90 ? -7.264 -10.047 -14.136 1.00 97.44 90 PRO A O 1
ATOM 720 N N . TYR A 1 91 ? -5.347 -9.707 -13.001 1.00 96.44 91 TYR A N 1
ATOM 721 C CA . TYR A 1 91 ? -5.755 -10.271 -11.711 1.00 96.44 91 TYR A CA 1
ATOM 722 C C . TYR A 1 91 ? -6.420 -9.240 -10.781 1.00 96.44 91 TYR A C 1
ATOM 724 O O . TYR A 1 91 ? -6.364 -9.340 -9.554 1.00 96.44 91 TYR A O 1
ATOM 732 N N . TRP A 1 92 ? -6.971 -8.161 -11.345 1.00 94.88 92 TRP A N 1
ATOM 733 C CA . TRP A 1 92 ? -7.489 -7.039 -10.561 1.00 94.88 92 TRP A CA 1
ATOM 734 C C . TRP A 1 92 ? -8.650 -7.433 -9.647 1.00 94.88 92 TRP A C 1
ATOM 736 O O . TRP A 1 92 ? -8.754 -6.911 -8.538 1.00 94.88 92 TRP A O 1
ATOM 746 N N . TRP A 1 93 ? -9.492 -8.367 -10.087 1.00 95.12 93 TRP A N 1
ATOM 747 C CA . TRP A 1 93 ? -10.617 -8.869 -9.307 1.00 95.12 93 TRP A CA 1
ATOM 748 C C . TRP A 1 93 ? -10.135 -9.654 -8.080 1.00 95.12 93 TRP A C 1
ATOM 750 O O . TRP A 1 93 ? -10.612 -9.423 -6.970 1.00 95.12 93 T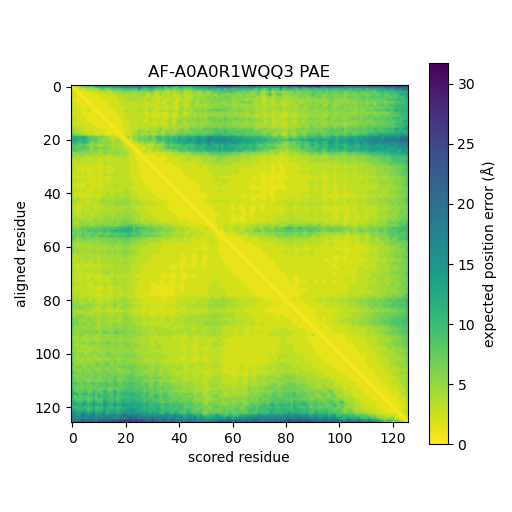RP A O 1
ATOM 760 N N . GLU A 1 94 ? -9.150 -10.532 -8.258 1.00 95.81 94 GLU A N 1
ATOM 761 C CA . GLU A 1 94 ? -8.563 -11.350 -7.200 1.00 95.81 94 GLU A CA 1
ATOM 762 C C . GLU A 1 94 ? -7.885 -10.473 -6.150 1.00 95.81 94 GLU A C 1
ATOM 764 O O . GLU A 1 94 ? -8.031 -10.716 -4.952 1.00 95.81 94 GLU A O 1
ATOM 769 N N . ILE A 1 95 ? -7.192 -9.420 -6.594 1.00 95.50 95 ILE A N 1
ATOM 770 C CA . ILE A 1 95 ? -6.556 -8.443 -5.707 1.00 95.50 95 ILE A CA 1
ATOM 771 C C . ILE A 1 95 ? -7.615 -7.698 -4.883 1.00 95.50 95 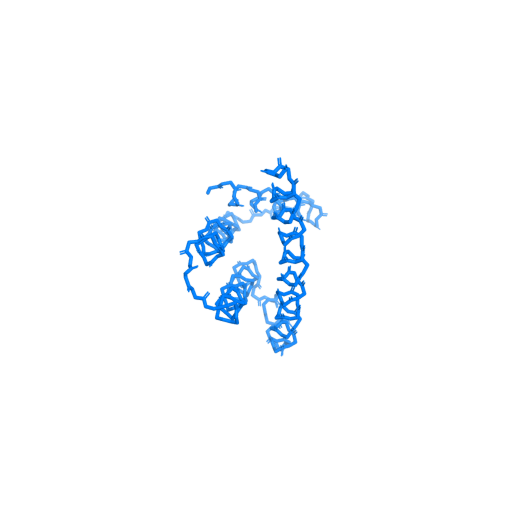ILE A C 1
ATOM 773 O O . ILE A 1 95 ? -7.457 -7.589 -3.669 1.00 95.50 95 ILE A O 1
ATOM 777 N N . ILE A 1 96 ? -8.707 -7.231 -5.504 1.00 95.38 96 ILE A N 1
ATOM 778 C CA . ILE A 1 96 ? -9.812 -6.575 -4.781 1.00 95.38 96 ILE A CA 1
ATOM 779 C C . ILE A 1 96 ? -10.439 -7.527 -3.763 1.00 95.38 96 ILE A C 1
ATOM 781 O O . ILE A 1 96 ? -10.696 -7.126 -2.630 1.00 95.38 96 ILE A O 1
ATOM 785 N N . LEU A 1 97 ? -10.685 -8.780 -4.149 1.00 96.31 97 LEU A N 1
ATOM 786 C CA . LEU A 1 97 ? -11.296 -9.762 -3.262 1.00 96.31 97 LEU A CA 1
ATOM 787 C C . LEU A 1 97 ? -10.396 -10.060 -2.058 1.00 96.31 97 LEU A C 1
ATOM 789 O O . LEU A 1 97 ? -10.873 -10.063 -0.923 1.00 96.31 97 LEU A O 1
ATOM 793 N N . ALA A 1 98 ? -9.101 -10.275 -2.294 1.00 96.06 98 ALA A N 1
ATOM 794 C CA . ALA A 1 98 ? -8.126 -10.497 -1.233 1.00 96.06 98 ALA A CA 1
ATOM 795 C C . ALA A 1 98 ? -8.037 -9.292 -0.281 1.00 96.06 98 ALA A C 1
ATOM 797 O O . ALA A 1 98 ? -8.040 -9.475 0.939 1.00 96.06 98 ALA A O 1
ATOM 798 N N . ASP A 1 99 ? -8.011 -8.073 -0.826 1.00 95.25 99 ASP A N 1
ATOM 799 C CA . ASP A 1 99 ? -7.963 -6.836 -0.043 1.00 95.25 99 ASP A CA 1
ATOM 800 C C . ASP A 1 99 ? -9.223 -6.662 0.813 1.00 95.25 99 ASP A C 1
ATOM 802 O O . ASP A 1 99 ? -9.139 -6.441 2.021 1.00 95.25 99 ASP A O 1
ATOM 806 N N . LEU A 1 100 ? -10.400 -6.877 0.221 1.00 95.69 100 LEU A N 1
ATOM 807 C CA . LEU A 1 100 ? -11.674 -6.790 0.928 1.00 95.69 100 LEU A CA 1
ATOM 808 C C . LEU A 1 100 ? -11.753 -7.798 2.083 1.00 95.69 100 LEU A C 1
ATOM 810 O O . LEU A 1 100 ? -12.170 -7.438 3.186 1.00 95.69 100 LEU A O 1
ATOM 814 N N . ILE A 1 101 ? -11.332 -9.049 1.857 1.00 96.44 101 ILE A N 1
ATOM 815 C CA . ILE A 1 101 ? -11.275 -10.076 2.909 1.00 96.44 101 ILE A CA 1
ATOM 816 C C . ILE A 1 101 ? -10.365 -9.612 4.049 1.00 96.44 101 ILE A C 1
ATOM 818 O O . ILE A 1 101 ? -10.738 -9.730 5.221 1.00 96.44 101 ILE A O 1
ATOM 822 N N . LEU A 1 102 ? -9.198 -9.052 3.722 1.00 95.75 102 LEU A N 1
ATOM 823 C CA . LEU A 1 102 ? -8.263 -8.545 4.720 1.00 95.75 102 LEU A CA 1
ATOM 824 C C . LEU A 1 102 ? -8.858 -7.374 5.513 1.00 95.75 102 LEU A C 1
ATOM 826 O O . LEU A 1 102 ? -8.770 -7.378 6.741 1.00 95.75 102 LEU A O 1
ATOM 830 N N . HIS A 1 103 ? -9.507 -6.406 4.859 1.00 94.75 103 HIS A N 1
ATOM 831 C CA . HIS A 1 103 ? -10.170 -5.291 5.548 1.00 94.75 103 HIS A CA 1
ATOM 832 C C . HIS A 1 103 ? -11.264 -5.765 6.495 1.00 94.75 103 HIS A C 1
ATOM 834 O O . HIS A 1 103 ? -11.321 -5.304 7.637 1.00 94.75 103 HIS A O 1
ATOM 840 N N . VAL A 1 104 ? -12.107 -6.701 6.054 1.00 95.31 104 VAL A N 1
ATOM 841 C CA . VAL A 1 104 ? -13.163 -7.279 6.893 1.00 95.31 104 VAL A CA 1
ATOM 842 C C . VAL A 1 104 ? -12.552 -7.975 8.110 1.00 95.31 104 VAL A C 1
ATOM 844 O O . VAL A 1 104 ? -12.964 -7.714 9.242 1.00 95.31 104 VAL A O 1
ATOM 847 N N . LEU A 1 105 ? -11.538 -8.816 7.906 1.00 95.38 105 LEU A N 1
ATOM 848 C CA . LEU A 1 105 ? -10.874 -9.546 8.985 1.00 95.38 105 LEU A CA 1
ATOM 849 C C . LEU A 1 105 ? -10.214 -8.597 9.995 1.00 95.38 105 LEU A C 1
ATOM 851 O O . LEU A 1 105 ? -10.430 -8.727 11.203 1.00 95.38 105 LEU A O 1
ATOM 855 N N . MET A 1 106 ? -9.466 -7.605 9.510 1.00 93.31 106 MET A N 1
ATOM 856 C CA . MET A 1 106 ? -8.817 -6.606 10.360 1.00 93.31 106 MET A CA 1
ATOM 857 C C . MET A 1 106 ? -9.837 -5.776 11.140 1.00 93.31 106 MET A C 1
ATOM 859 O O . MET A 1 106 ? -9.634 -5.531 12.331 1.00 93.31 106 MET A O 1
ATOM 863 N N . PHE A 1 107 ? -10.960 -5.411 10.517 1.00 92.75 107 PHE A N 1
ATOM 864 C CA . PHE A 1 107 ? -12.056 -4.727 11.198 1.00 92.75 107 PHE A CA 1
ATOM 865 C C . PHE A 1 107 ? -12.604 -5.557 12.366 1.00 92.75 107 PHE A C 1
ATOM 867 O O . PHE A 1 107 ? -12.716 -5.045 13.481 1.00 92.75 107 PHE A O 1
ATOM 874 N N . TYR A 1 108 ? -12.896 -6.844 12.151 1.00 93.19 108 TYR A N 1
ATOM 875 C CA . TYR A 1 108 ? -13.402 -7.718 13.214 1.00 93.19 108 TYR A CA 1
ATOM 876 C C . TYR A 1 108 ? -12.409 -7.869 14.371 1.00 93.19 108 TYR A C 1
ATOM 878 O O . TYR A 1 108 ? -12.807 -7.786 15.539 1.00 93.19 108 TYR A O 1
ATOM 886 N N . ILE A 1 109 ? -11.122 -8.054 14.066 1.00 94.19 109 ILE A N 1
ATOM 887 C CA . ILE A 1 109 ? -10.068 -8.160 15.084 1.00 94.19 109 ILE A CA 1
ATOM 888 C C . ILE A 1 109 ? -9.990 -6.871 15.903 1.00 94.19 109 ILE A C 1
ATOM 890 O O . ILE A 1 109 ? -10.027 -6.919 17.137 1.00 94.19 109 ILE A O 1
ATOM 894 N N . TYR A 1 110 ? -9.923 -5.725 15.227 1.00 90.69 110 TYR A N 1
ATOM 895 C CA . TYR A 1 110 ? -9.787 -4.429 15.881 1.00 90.69 110 TYR A CA 1
ATOM 896 C C . TYR A 1 110 ? -11.014 -4.093 16.738 1.00 90.69 110 TYR A C 1
ATOM 898 O O . TYR A 1 110 ? -10.879 -3.707 17.900 1.00 90.69 110 TYR A O 1
ATOM 906 N N . ARG A 1 111 ? -12.220 -4.356 16.224 1.00 90.12 111 ARG A N 1
ATOM 907 C CA . ARG A 1 111 ? -13.477 -4.164 16.959 1.00 90.12 111 ARG A CA 1
ATOM 908 C C . ARG A 1 111 ? -13.535 -5.012 18.228 1.00 90.12 111 ARG A C 1
ATOM 910 O O . ARG A 1 111 ? -13.944 -4.527 19.281 1.00 90.12 111 ARG A O 1
ATOM 917 N N . ASN A 1 112 ? -13.118 -6.276 18.147 1.00 92.69 112 ASN A N 1
ATOM 918 C CA . ASN A 1 112 ? -13.070 -7.158 19.311 1.00 92.69 112 ASN A CA 1
ATOM 919 C C . ASN A 1 112 ? -12.054 -6.661 20.353 1.00 92.69 112 ASN A C 1
ATOM 921 O O . ASN A 1 112 ? -12.319 -6.706 21.555 1.00 92.69 112 ASN A O 1
ATOM 925 N N . TYR A 1 113 ? -10.904 -6.161 19.898 1.00 92.94 113 TYR A N 1
ATOM 926 C CA . TYR A 1 113 ? -9.900 -5.567 20.773 1.00 92.94 113 TYR A CA 1
ATOM 927 C C . TYR A 1 113 ? -10.432 -4.319 21.496 1.00 92.94 113 TYR A C 1
ATOM 929 O O . TYR A 1 113 ? -10.355 -4.255 22.725 1.00 92.94 113 TYR A O 1
ATOM 937 N N . GLU A 1 114 ? -11.039 -3.371 20.778 1.00 91.56 114 GLU A N 1
ATOM 938 C CA . GLU A 1 114 ? -11.622 -2.165 21.383 1.00 91.56 114 GLU A CA 1
ATOM 939 C C . GLU A 1 114 ? -12.727 -2.489 22.387 1.00 91.56 114 GLU A C 1
ATOM 941 O O . GLU A 1 114 ? -12.726 -1.951 23.496 1.00 91.56 114 GLU A O 1
ATOM 946 N N . ASN A 1 115 ? -13.627 -3.414 22.045 1.00 92.19 115 ASN A N 1
ATOM 947 C CA . ASN A 1 115 ? -14.699 -3.833 22.944 1.00 92.19 115 ASN A CA 1
ATOM 948 C C . ASN A 1 115 ? -14.147 -4.372 24.271 1.00 92.19 115 ASN A C 1
ATOM 950 O O . ASN A 1 115 ? -14.633 -4.000 25.339 1.00 92.19 115 ASN A O 1
ATOM 954 N N . LYS A 1 116 ? -13.092 -5.197 24.229 1.00 93.56 116 LYS A N 1
ATOM 955 C CA . LYS A 1 116 ? -12.436 -5.706 25.446 1.00 93.56 116 LYS A CA 1
ATOM 956 C C . LYS A 1 116 ? -11.844 -4.578 26.291 1.00 93.56 116 LYS A C 1
ATOM 958 O O . LYS A 1 116 ? -11.973 -4.601 27.515 1.00 93.56 116 LYS A O 1
ATOM 963 N N . GLN A 1 117 ? -11.223 -3.584 25.656 1.00 92.62 117 GLN A N 1
ATOM 964 C CA . GLN A 1 117 ? -10.657 -2.437 26.369 1.00 92.62 117 GLN A CA 1
ATOM 965 C C . GLN A 1 117 ? -11.742 -1.556 26.997 1.00 92.62 117 GLN A C 1
ATOM 967 O O . GLN A 1 117 ? -11.580 -1.103 28.130 1.00 92.62 117 GLN A O 1
ATOM 972 N N . LEU A 1 118 ? -12.863 -1.348 26.305 1.00 92.19 118 LEU A N 1
ATOM 973 C CA . LEU A 1 118 ? -14.008 -0.598 26.825 1.00 92.19 118 LEU A CA 1
ATOM 974 C C . LEU A 1 118 ? -14.631 -1.290 28.039 1.00 92.19 118 LEU A C 1
ATOM 976 O O . LEU A 1 118 ? -14.827 -0.645 29.065 1.00 92.19 118 LEU A O 1
ATOM 980 N N . VAL A 1 119 ? -14.857 -2.605 27.967 1.00 93.94 119 VAL A N 1
ATOM 981 C CA . VAL A 1 119 ? -15.364 -3.392 29.106 1.00 93.94 119 VAL A CA 1
ATOM 982 C C . VAL A 1 119 ? -14.417 -3.295 30.304 1.00 93.94 119 VAL A C 1
ATOM 984 O O . VAL A 1 119 ? -14.867 -3.074 31.426 1.00 93.94 119 VAL A O 1
ATOM 987 N N . LYS A 1 120 ? -13.100 -3.397 30.080 1.00 93.69 120 LYS A N 1
ATOM 988 C CA . LYS A 1 120 ? -12.105 -3.260 31.152 1.00 93.69 120 LYS A CA 1
ATOM 989 C C . LYS A 1 120 ? -12.160 -1.880 31.812 1.00 93.69 120 LYS A C 1
ATOM 991 O O . LYS A 1 120 ? -12.141 -1.808 33.036 1.00 93.69 120 LYS A O 1
ATOM 996 N N . LYS A 1 121 ? -12.255 -0.807 31.020 1.00 93.69 121 LYS A N 1
ATOM 997 C CA . LYS A 1 121 ? -12.382 0.566 31.533 1.00 93.69 121 LYS A CA 1
ATOM 998 C C . LYS A 1 121 ? -13.672 0.754 32.334 1.00 93.69 121 LYS A C 1
ATOM 1000 O O . LYS A 1 121 ? -13.622 1.322 33.415 1.00 93.69 121 LYS A O 1
ATOM 1005 N N . LEU A 1 122 ? -14.801 0.234 31.848 1.00 92.50 122 LEU A N 1
ATOM 1006 C CA . LEU A 1 122 ? -16.086 0.305 32.556 1.00 92.50 122 LEU A CA 1
ATOM 1007 C C . LEU A 1 122 ? -16.049 -0.443 33.895 1.00 92.50 122 LEU A C 1
ATOM 1009 O O . LEU A 1 122 ? -16.531 0.077 34.895 1.00 92.50 122 LEU A O 1
ATOM 1013 N N . ASN A 1 123 ? -15.422 -1.620 33.938 1.00 92.44 123 ASN A N 1
ATOM 1014 C CA . ASN A 1 123 ? -15.283 -2.399 35.171 1.00 92.44 123 ASN A CA 1
ATOM 1015 C C . ASN A 1 123 ? -14.351 -1.751 36.208 1.00 92.44 123 ASN A C 1
ATOM 1017 O O . ASN A 1 123 ? -14.439 -2.105 37.374 1.00 92.44 123 ASN A O 1
ATOM 1021 N N . GLN A 1 124 ? -13.462 -0.837 35.804 1.00 90.50 124 GLN A N 1
ATOM 1022 C CA . GLN A 1 124 ? -12.596 -0.074 36.717 1.00 90.50 124 GLN A CA 1
ATOM 1023 C C . GLN A 1 124 ? -13.280 1.164 37.314 1.00 90.50 124 GLN A C 1
ATOM 1025 O O . GLN A 1 124 ? -12.762 1.742 38.263 1.00 90.50 124 GLN A O 1
ATOM 1030 N N . LEU A 1 125 ? -14.408 1.596 36.742 1.00 85.38 125 LEU A N 1
ATOM 1031 C CA . LEU A 1 125 ? -15.217 2.707 37.254 1.00 85.38 125 LEU A CA 1
ATOM 1032 C C . LEU A 1 125 ? -16.259 2.250 38.287 1.00 85.38 125 LEU A C 1
ATOM 1034 O O . LEU A 1 125 ? -17.005 3.082 38.802 1.00 85.38 125 LEU A O 1
ATOM 1038 N N . LYS A 1 126 ? -16.340 0.941 38.538 1.00 55.84 126 LYS A N 1
ATOM 1039 C CA . LYS A 1 126 ? -17.237 0.306 39.500 1.00 55.84 126 LYS A CA 1
ATOM 1040 C C . LYS A 1 126 ? -16.463 -0.070 40.756 1.00 55.84 126 LYS A C 1
ATOM 1042 O O . LYS A 1 126 ? -17.049 0.091 41.845 1.00 55.84 126 LYS A O 1
#

Organism: NCBI:txid1423774